Protein AF-A0A7C7GE88-F1 (afdb_monomer)

Foldseek 3Di:
DDPDDDDPDDDDDDLDDDPADAWAEWDDDPQWIWTAHQAQRKTWIWRNPDPPIGTPDIDRPVRGNFWHYWDADNQGKIWTGTDPVRDIDIDDPQDLAQLPLVSPNDLDVVSLVVLVCVQVVNDDGDPSSQVSQPNVPPSDRHVVSSVVSVVRHPD

Structure (mmCIF, N/CA/C/O backbone):
data_AF-A0A7C7GE88-F1
#
_entry.id   AF-A0A7C7GE88-F1
#
loop_
_atom_site.group_PDB
_atom_site.id
_atom_site.type_symbol
_atom_site.label_atom_id
_atom_site.label_alt_id
_atom_site.label_comp_id
_atom_site.label_asym_id
_atom_site.label_entity_id
_atom_site.label_seq_id
_atom_site.pdbx_PDB_ins_code
_atom_site.Cartn_x
_atom_site.Cartn_y
_atom_site.Cartn_z
_atom_site.occupancy
_atom_site.B_iso_or_equiv
_atom_site.auth_seq_id
_atom_site.auth_comp_id
_atom_site.auth_asym_id
_atom_site.auth_atom_id
_atom_site.pdbx_PDB_model_num
ATOM 1 N N . MET A 1 1 ? 38.664 -0.936 -21.637 1.00 43.91 1 MET A N 1
ATOM 2 C CA . MET A 1 1 ? 38.074 -1.308 -20.334 1.00 43.91 1 MET A CA 1
ATOM 3 C C . MET A 1 1 ? 36.564 -1.385 -20.506 1.00 43.91 1 MET A C 1
ATOM 5 O O . MET A 1 1 ? 35.939 -0.340 -20.496 1.00 43.91 1 MET A O 1
ATOM 9 N N . ASN A 1 2 ? 35.992 -2.581 -20.671 1.00 51.41 2 ASN A N 1
ATOM 10 C CA . ASN A 1 2 ? 34.545 -2.812 -20.563 1.00 51.41 2 ASN A CA 1
ATOM 11 C C . ASN A 1 2 ? 34.362 -3.840 -19.445 1.00 51.41 2 ASN A C 1
ATOM 13 O O . ASN A 1 2 ? 34.741 -4.994 -19.615 1.00 51.41 2 ASN A O 1
ATOM 17 N N . ARG A 1 3 ? 33.889 -3.401 -18.274 1.00 52.81 3 ARG A N 1
ATOM 18 C CA . ARG A 1 3 ? 33.743 -4.237 -17.066 1.00 52.81 3 ARG A CA 1
ATOM 19 C C . ARG A 1 3 ? 32.300 -4.719 -16.884 1.00 52.81 3 ARG A C 1
ATOM 21 O O . ARG A 1 3 ? 31.787 -4.704 -15.773 1.00 52.81 3 ARG A O 1
ATOM 28 N N . TYR A 1 4 ? 31.651 -5.113 -17.974 1.00 60.53 4 TYR A N 1
ATOM 29 C CA . TYR A 1 4 ? 30.351 -5.773 -17.912 1.00 60.53 4 TYR A CA 1
ATOM 30 C C . TYR A 1 4 ? 30.582 -7.270 -18.078 1.00 60.53 4 TYR A C 1
ATOM 32 O O . TYR A 1 4 ? 31.088 -7.714 -19.108 1.00 60.53 4 TYR A O 1
ATOM 40 N N . TRP A 1 5 ? 30.256 -8.030 -17.038 1.00 73.88 5 TRP A N 1
ATOM 41 C CA . TRP A 1 5 ? 30.358 -9.482 -17.028 1.00 73.88 5 TRP A CA 1
ATOM 42 C C . TRP A 1 5 ? 28.950 -10.044 -17.185 1.00 73.88 5 TRP A C 1
ATOM 44 O O . TRP A 1 5 ? 28.118 -9.877 -16.298 1.00 73.88 5 TRP A O 1
ATOM 54 N N . ARG A 1 6 ? 28.665 -10.683 -18.323 1.00 73.62 6 ARG A N 1
ATOM 55 C CA . ARG A 1 6 ? 27.429 -11.452 -18.496 1.00 73.62 6 ARG A CA 1
ATOM 56 C C . ARG A 1 6 ? 27.663 -12.847 -17.931 1.00 73.62 6 ARG A C 1
ATOM 58 O O . ARG A 1 6 ? 28.580 -13.534 -18.377 1.00 73.62 6 ARG A O 1
ATOM 65 N N . MET A 1 7 ? 26.841 -13.264 -16.974 1.00 78.50 7 MET A N 1
ATOM 66 C CA . MET A 1 7 ? 26.829 -14.658 -16.536 1.00 78.50 7 MET A CA 1
ATOM 67 C C . MET A 1 7 ? 26.289 -15.540 -17.672 1.00 78.50 7 MET A C 1
ATOM 69 O O . MET A 1 7 ? 25.301 -15.196 -18.322 1.00 78.50 7 MET A O 1
ATOM 73 N N . SER A 1 8 ? 26.977 -16.645 -17.954 1.00 84.25 8 SER A N 1
ATOM 74 C CA . SER A 1 8 ? 26.576 -17.651 -18.946 1.00 84.25 8 SER A CA 1
ATOM 75 C C . SER A 1 8 ? 26.031 -18.899 -18.254 1.00 84.25 8 SER A C 1
ATOM 77 O O . SER A 1 8 ? 26.500 -19.230 -17.168 1.00 84.25 8 SER A O 1
ATOM 79 N N . GLY A 1 9 ? 25.124 -19.631 -18.908 1.00 85.94 9 GLY A N 1
ATOM 80 C CA . GLY A 1 9 ? 24.548 -20.872 -18.368 1.00 85.94 9 GLY A CA 1
ATOM 81 C C . GLY A 1 9 ? 23.334 -20.664 -17.460 1.00 85.94 9 GLY A C 1
ATOM 82 O O . GLY A 1 9 ? 23.031 -21.534 -16.654 1.00 85.94 9 GLY A O 1
ATOM 83 N N . THR A 1 10 ? 22.668 -19.516 -17.574 1.00 82.25 10 THR A N 1
ATOM 84 C CA . THR A 1 10 ? 21.423 -19.214 -16.865 1.00 82.25 10 THR A CA 1
ATOM 85 C C . THR A 1 10 ? 20.274 -19.116 -17.860 1.00 82.25 10 THR A C 1
ATOM 87 O O . THR A 1 10 ? 20.453 -18.581 -18.960 1.00 82.25 10 THR A O 1
ATOM 90 N N . ASP A 1 11 ? 19.101 -19.576 -17.447 1.00 83.12 11 ASP A N 1
ATOM 91 C CA . ASP A 1 11 ? 17.855 -19.286 -18.145 1.00 83.12 11 ASP A CA 1
ATOM 92 C C . ASP A 1 11 ? 17.424 -17.852 -17.814 1.00 83.12 11 ASP A C 1
ATOM 94 O O . ASP A 1 11 ? 17.602 -17.377 -16.690 1.00 83.12 11 ASP A O 1
ATOM 98 N N . TRP A 1 12 ? 16.931 -17.132 -18.818 1.00 83.00 12 TRP A N 1
ATOM 99 C CA . TRP A 1 12 ? 16.466 -15.753 -18.681 1.00 83.00 12 TRP A CA 1
ATOM 100 C C . TRP A 1 12 ? 15.032 -15.675 -19.179 1.00 83.00 12 TRP A C 1
ATOM 102 O O . TRP A 1 12 ? 14.774 -16.030 -20.328 1.00 83.00 12 TRP A O 1
ATOM 112 N N . ASN A 1 13 ? 14.146 -15.144 -18.339 1.00 82.06 13 ASN A N 1
ATOM 113 C CA . ASN A 1 13 ? 12.763 -14.858 -18.695 1.00 82.06 13 ASN A CA 1
ATOM 114 C C . ASN A 1 13 ? 12.518 -13.351 -18.683 1.00 82.06 13 ASN A C 1
ATOM 116 O O . ASN A 1 13 ? 13.147 -12.600 -17.933 1.00 82.06 13 ASN A O 1
ATOM 120 N N . VAL A 1 14 ? 11.604 -12.918 -19.543 1.00 87.56 14 VAL A N 1
ATOM 121 C CA . VAL A 1 14 ? 11.116 -11.542 -19.576 1.00 87.56 14 VAL A CA 1
ATOM 122 C C . VAL A 1 14 ? 9.903 -11.470 -18.659 1.00 87.56 14 VAL A C 1
ATOM 124 O O . VAL A 1 14 ? 8.934 -12.187 -18.877 1.00 87.56 14 VAL A O 1
ATOM 127 N N . VAL A 1 15 ? 9.972 -10.614 -17.640 1.00 86.38 15 VAL A N 1
ATOM 128 C CA . VAL A 1 15 ? 8.830 -10.327 -16.757 1.00 86.38 15 VAL A CA 1
ATOM 129 C C . VAL A 1 15 ? 7.871 -9.354 -17.444 1.00 86.38 15 VAL A C 1
ATOM 131 O O . VAL A 1 15 ? 6.679 -9.617 -17.527 1.00 86.38 15 VAL A O 1
ATOM 134 N N . ALA A 1 16 ? 8.400 -8.244 -17.961 1.00 87.25 16 ALA A N 1
ATOM 135 C CA . ALA A 1 16 ? 7.643 -7.238 -18.693 1.00 87.25 16 ALA A CA 1
ATOM 136 C C . ALA A 1 16 ? 8.542 -6.564 -19.738 1.00 87.25 16 ALA A C 1
ATOM 138 O O . ALA A 1 16 ? 9.690 -6.219 -19.448 1.00 87.25 16 ALA A O 1
ATOM 139 N N . ASP A 1 17 ? 8.022 -6.373 -20.949 1.00 88.31 17 ASP A N 1
ATOM 140 C CA . ASP A 1 17 ? 8.686 -5.681 -22.066 1.00 88.31 17 ASP A CA 1
ATOM 141 C C . ASP A 1 17 ? 7.853 -4.525 -22.649 1.00 88.31 17 ASP A C 1
ATOM 143 O O . ASP A 1 17 ? 8.264 -3.866 -23.606 1.00 88.31 17 ASP A O 1
ATOM 147 N N . SER A 1 18 ? 6.689 -4.257 -22.062 1.00 89.69 18 SER A N 1
ATOM 148 C CA . SER A 1 18 ? 5.756 -3.206 -22.458 1.00 89.69 18 SER A CA 1
ATOM 149 C C . SER A 1 18 ? 5.090 -2.595 -21.221 1.00 89.69 18 SER A C 1
ATOM 151 O O . SER A 1 18 ? 5.222 -3.115 -20.116 1.00 89.69 18 SER A O 1
ATOM 153 N N . GLY A 1 19 ? 4.433 -1.440 -21.372 1.00 89.62 19 GLY A N 1
ATOM 154 C CA . GLY A 1 19 ? 3.765 -0.757 -20.250 1.00 89.62 19 GLY A CA 1
ATOM 155 C C . GLY A 1 19 ? 4.708 -0.113 -19.219 1.00 89.62 19 GLY A C 1
ATOM 156 O O . GLY A 1 19 ? 4.242 0.344 -18.174 1.00 89.62 19 GLY A O 1
ATOM 157 N N . LEU A 1 20 ? 6.010 -0.060 -19.518 1.00 94.19 20 LEU A N 1
ATOM 158 C CA . LEU A 1 20 ? 7.053 0.620 -18.749 1.00 94.19 20 LEU A CA 1
ATOM 159 C C . LEU A 1 20 ? 7.666 1.728 -19.616 1.00 94.19 20 LEU A C 1
ATOM 161 O O . LEU A 1 20 ? 7.954 1.513 -20.794 1.00 94.19 20 LEU A O 1
ATOM 165 N N . THR A 1 21 ? 7.860 2.908 -19.037 1.00 95.50 21 THR A N 1
ATOM 166 C CA . THR A 1 21 ? 8.420 4.093 -19.699 1.00 95.50 21 THR A CA 1
ATOM 167 C C . THR A 1 21 ? 9.849 4.361 -19.236 1.00 95.50 21 THR A C 1
ATOM 169 O O . THR A 1 21 ? 10.744 4.495 -20.071 1.00 95.50 21 THR A O 1
ATOM 172 N N . ASN A 1 22 ? 10.084 4.424 -17.923 1.00 96.19 22 ASN A N 1
ATOM 173 C CA . ASN A 1 22 ? 11.418 4.555 -17.340 1.00 96.19 22 ASN A CA 1
ATOM 174 C C . ASN A 1 22 ? 11.490 3.839 -15.976 1.00 96.19 22 ASN A C 1
ATOM 176 O O . ASN A 1 22 ? 11.482 4.506 -14.940 1.00 96.19 22 ASN A O 1
ATOM 180 N N . PRO A 1 23 ? 11.545 2.495 -15.948 1.00 96.50 23 PRO A N 1
ATOM 181 C CA . PRO A 1 23 ? 11.600 1.740 -14.700 1.00 96.50 23 PRO A CA 1
ATOM 182 C C . PRO A 1 23 ? 12.926 1.990 -13.959 1.00 96.50 23 PRO A C 1
ATOM 184 O O . PRO A 1 23 ? 14.001 1.874 -14.553 1.00 96.50 23 PRO A O 1
ATOM 187 N N . THR A 1 24 ? 12.864 2.325 -12.668 1.00 96.12 24 THR A N 1
ATOM 188 C CA . THR A 1 24 ? 14.024 2.808 -11.883 1.00 96.12 24 THR A CA 1
ATOM 189 C C . THR A 1 24 ? 14.318 2.026 -10.610 1.00 96.12 24 THR A C 1
ATOM 191 O O . THR A 1 24 ? 15.475 1.982 -10.185 1.00 96.12 24 THR A O 1
ATOM 194 N N . GLY A 1 25 ? 13.321 1.384 -10.011 1.00 96.31 25 GLY A N 1
ATOM 195 C CA . GLY A 1 25 ? 13.459 0.598 -8.791 1.00 96.31 25 GLY A CA 1
ATOM 196 C C . GLY A 1 25 ? 12.642 -0.680 -8.870 1.00 96.31 25 GLY A C 1
ATOM 197 O O . GLY A 1 25 ? 11.638 -0.741 -9.574 1.00 96.31 25 GLY A O 1
ATOM 198 N N . LEU A 1 26 ? 13.092 -1.715 -8.166 1.00 97.31 26 LEU A N 1
ATOM 199 C CA . LEU A 1 26 ? 12.356 -2.964 -8.051 1.00 97.31 26 LEU A CA 1
ATOM 200 C C . LEU A 1 26 ? 12.629 -3.640 -6.715 1.00 97.31 26 LEU A C 1
ATOM 202 O O . LEU A 1 26 ? 13.737 -3.548 -6.184 1.00 97.31 26 LEU A O 1
ATOM 206 N N . ASP A 1 27 ? 11.632 -4.355 -6.219 1.00 98.19 27 ASP A N 1
ATOM 207 C CA . ASP A 1 27 ? 11.768 -5.250 -5.078 1.00 98.19 27 ASP A CA 1
ATOM 208 C C . ASP A 1 27 ? 10.776 -6.406 -5.210 1.00 98.19 27 ASP A C 1
ATOM 210 O O . ASP A 1 27 ? 9.777 -6.302 -5.925 1.00 98.19 27 ASP A O 1
ATOM 214 N N . ILE A 1 28 ? 11.069 -7.512 -4.533 1.00 97.12 28 ILE A N 1
ATOM 215 C CA . ILE A 1 28 ? 10.197 -8.687 -4.502 1.00 97.12 28 ILE A CA 1
ATOM 216 C C . ILE A 1 28 ? 9.645 -8.839 -3.090 1.00 97.12 28 ILE A C 1
ATOM 218 O O . ILE A 1 28 ? 10.405 -8.821 -2.120 1.00 97.12 28 ILE A O 1
ATOM 222 N N . TYR A 1 29 ? 8.334 -9.030 -2.997 1.00 96.69 29 TYR A N 1
ATOM 223 C CA . TYR A 1 29 ? 7.639 -9.365 -1.763 1.00 96.69 29 TYR A CA 1
ATOM 224 C C . TYR A 1 29 ? 6.732 -10.564 -2.025 1.00 96.69 29 TYR A C 1
ATOM 226 O O . TYR A 1 29 ? 5.805 -10.474 -2.829 1.00 96.69 29 TYR A O 1
ATOM 234 N N . GLU A 1 30 ? 7.038 -11.692 -1.378 1.00 95.25 30 GLU A N 1
ATOM 235 C CA . GLU A 1 30 ? 6.427 -12.993 -1.683 1.00 95.25 30 GLU A CA 1
ATOM 236 C C . GLU A 1 30 ? 6.492 -13.291 -3.194 1.00 95.25 30 GLU A C 1
ATOM 238 O O . GLU A 1 30 ? 7.546 -13.127 -3.811 1.00 95.25 30 GLU A O 1
ATOM 243 N N . ASP A 1 31 ? 5.377 -13.683 -3.806 1.00 96.25 31 ASP A N 1
ATOM 244 C CA . ASP A 1 31 ? 5.279 -13.957 -5.238 1.00 96.25 31 ASP A CA 1
ATOM 245 C C . ASP A 1 31 ? 4.936 -12.704 -6.067 1.00 96.25 31 ASP A C 1
ATOM 247 O O . ASP A 1 31 ? 4.336 -12.798 -7.141 1.00 96.25 31 ASP A O 1
ATOM 251 N N . ARG A 1 32 ? 5.294 -11.507 -5.580 1.00 96.38 32 ARG A N 1
ATOM 252 C CA . ARG A 1 32 ? 5.038 -10.239 -6.273 1.00 96.38 32 ARG A CA 1
ATOM 253 C C . ARG A 1 32 ? 6.322 -9.494 -6.581 1.00 96.38 32 ARG A C 1
ATOM 255 O O . ARG A 1 32 ? 7.136 -9.241 -5.696 1.00 96.38 32 ARG A O 1
ATOM 262 N N . LEU A 1 33 ? 6.461 -9.066 -7.831 1.00 97.19 33 LEU A N 1
ATOM 263 C CA . LEU A 1 33 ? 7.475 -8.099 -8.235 1.00 97.19 33 LEU A CA 1
ATOM 264 C C . LEU A 1 33 ? 6.845 -6.710 -8.288 1.00 97.19 33 LEU A C 1
ATOM 266 O O . LEU A 1 33 ? 5.892 -6.488 -9.034 1.00 97.19 33 LEU A O 1
ATOM 270 N N . LEU A 1 34 ? 7.413 -5.772 -7.537 1.00 97.94 34 LEU A N 1
ATOM 271 C CA . LEU A 1 34 ? 7.059 -4.362 -7.605 1.00 97.94 34 LEU A CA 1
ATOM 272 C C . LEU A 1 34 ? 8.125 -3.625 -8.411 1.00 97.94 34 LEU A C 1
ATOM 274 O O . LEU A 1 34 ? 9.317 -3.846 -8.201 1.00 97.94 34 LEU A O 1
ATOM 278 N N . VAL A 1 35 ? 7.703 -2.744 -9.315 1.00 98.00 35 VAL A N 1
ATOM 279 C CA . VAL A 1 35 ? 8.587 -1.927 -10.155 1.00 98.00 35 VAL A CA 1
ATOM 280 C C . VAL A 1 35 ? 8.122 -0.479 -10.112 1.00 98.00 35 VAL A C 1
ATOM 282 O O . VAL A 1 35 ? 6.977 -0.202 -10.450 1.00 98.00 35 VAL A O 1
ATOM 285 N N . SER A 1 36 ? 8.993 0.449 -9.730 1.00 97.75 36 SER A N 1
ATOM 286 C CA . SER A 1 36 ? 8.726 1.884 -9.850 1.00 97.75 36 SER A CA 1
ATOM 287 C C . SER A 1 36 ? 9.112 2.376 -11.233 1.00 97.75 36 SER A C 1
ATOM 289 O O . SER A 1 36 ? 10.139 1.974 -11.786 1.00 97.75 36 SER A O 1
ATOM 291 N N . ASP A 1 37 ? 8.312 3.288 -11.771 1.00 97.69 37 ASP A N 1
ATOM 292 C CA . ASP A 1 37 ? 8.588 3.971 -13.023 1.00 97.69 37 ASP A CA 1
ATOM 293 C C . ASP A 1 37 ? 8.720 5.475 -12.790 1.00 97.69 37 ASP A C 1
ATOM 295 O O . ASP A 1 37 ? 7.801 6.160 -12.344 1.00 97.69 37 ASP A O 1
ATOM 299 N N . TYR A 1 38 ? 9.906 5.991 -13.094 1.00 97.12 38 TYR A N 1
ATOM 300 C CA . TYR A 1 38 ? 10.235 7.394 -12.910 1.00 97.12 38 TYR A CA 1
ATOM 301 C C . TYR A 1 38 ? 9.360 8.310 -13.759 1.00 97.12 38 TYR A C 1
ATOM 303 O O . TYR A 1 38 ? 8.972 9.371 -13.289 1.00 97.12 38 TYR A O 1
ATOM 311 N N . ALA A 1 39 ? 9.064 7.956 -15.012 1.00 96.69 39 ALA A N 1
ATOM 312 C CA . ALA A 1 39 ? 8.467 8.905 -15.948 1.00 96.69 39 ALA A CA 1
ATOM 313 C C . ALA A 1 39 ? 7.014 9.237 -15.586 1.00 96.69 39 ALA A C 1
ATOM 315 O O . ALA A 1 39 ? 6.616 10.402 -15.652 1.00 96.69 39 ALA A O 1
ATOM 316 N N . ASN A 1 40 ? 6.229 8.233 -15.193 1.00 95.94 40 ASN A N 1
ATOM 317 C CA . ASN A 1 40 ? 4.826 8.412 -14.808 1.00 95.94 40 ASN A CA 1
ATOM 318 C C . ASN A 1 40 ? 4.606 8.450 -13.284 1.00 95.94 40 ASN A C 1
ATOM 320 O O . ASN A 1 40 ? 3.583 8.977 -12.854 1.00 95.94 40 ASN A O 1
ATOM 324 N N . GL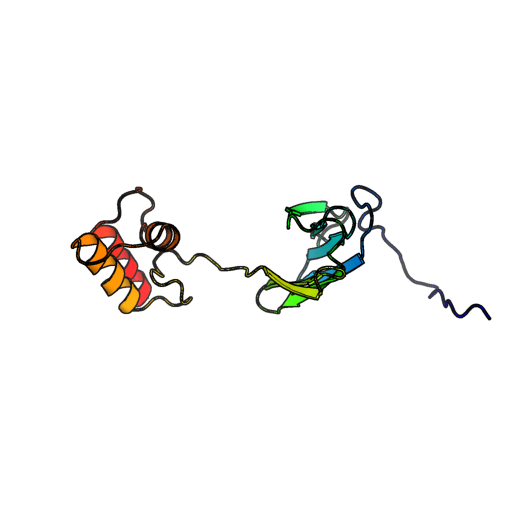Y A 1 41 ? 5.561 7.982 -12.476 1.00 96.00 41 GLY A N 1
ATOM 325 C CA . GLY A 1 41 ? 5.415 7.892 -11.023 1.00 96.00 41 GLY A CA 1
ATOM 326 C C . GLY A 1 41 ? 4.564 6.703 -10.565 1.00 96.00 41 GLY A C 1
ATOM 327 O O . GLY A 1 41 ? 4.076 6.707 -9.435 1.00 96.00 41 GLY A O 1
ATOM 328 N N . ASP A 1 42 ? 4.347 5.701 -11.414 1.00 97.50 42 ASP A N 1
ATOM 329 C CA . ASP A 1 42 ? 3.601 4.503 -11.034 1.00 97.50 42 ASP A CA 1
ATOM 330 C C . ASP A 1 42 ? 4.499 3.508 -10.292 1.00 97.50 42 ASP A C 1
ATOM 332 O O . ASP A 1 42 ? 5.684 3.354 -10.601 1.00 97.50 42 ASP A O 1
ATOM 336 N N . ILE A 1 43 ? 3.902 2.759 -9.365 1.00 97.88 43 ILE A N 1
ATOM 337 C CA . ILE A 1 43 ? 4.451 1.489 -8.879 1.00 97.88 43 ILE A CA 1
ATOM 338 C C . ILE A 1 43 ? 3.605 0.366 -9.480 1.00 97.88 43 ILE A C 1
ATOM 340 O O . ILE A 1 43 ? 2.419 0.239 -9.176 1.00 97.88 43 ILE A O 1
ATOM 344 N N . ILE A 1 44 ? 4.203 -0.429 -10.362 1.00 97.69 44 ILE A N 1
ATOM 345 C CA . ILE A 1 44 ? 3.566 -1.544 -11.058 1.00 97.69 44 ILE A CA 1
ATOM 346 C C . ILE A 1 44 ? 3.793 -2.827 -10.261 1.00 97.69 44 ILE A C 1
ATOM 348 O O . ILE A 1 44 ? 4.917 -3.095 -9.838 1.00 97.69 44 ILE A O 1
ATOM 352 N N . VAL A 1 45 ? 2.743 -3.628 -10.081 1.00 97.38 45 VAL A N 1
ATOM 353 C CA . VAL A 1 45 ? 2.793 -4.894 -9.341 1.00 97.38 45 VAL A CA 1
ATOM 354 C C . VAL A 1 45 ? 2.514 -6.053 -10.292 1.00 97.38 45 VAL A C 1
ATOM 356 O O . VAL A 1 45 ? 1.479 -6.077 -10.956 1.00 97.38 45 VAL A O 1
ATOM 359 N N . TYR A 1 46 ? 3.415 -7.031 -10.327 1.00 97.25 46 TYR A N 1
ATOM 360 C CA . TYR A 1 46 ? 3.290 -8.253 -11.121 1.00 97.25 46 TYR A CA 1
ATOM 361 C C . TYR A 1 46 ? 3.195 -9.485 -10.223 1.00 97.25 46 TYR A C 1
ATOM 363 O O . TYR A 1 46 ? 3.905 -9.569 -9.224 1.00 97.25 46 TYR A O 1
ATOM 371 N N . ASP A 1 47 ? 2.371 -10.453 -10.614 1.00 96.69 47 ASP A N 1
ATOM 372 C CA . ASP A 1 47 ? 2.351 -11.809 -10.066 1.00 96.69 47 ASP A CA 1
ATOM 373 C C . ASP A 1 47 ? 3.400 -12.666 -10.777 1.00 96.69 47 ASP A C 1
ATOM 375 O O . ASP A 1 47 ? 3.291 -12.934 -11.977 1.00 96.69 47 ASP A O 1
ATOM 379 N N . ILE A 1 48 ? 4.412 -13.084 -10.020 1.00 95.62 48 ILE A N 1
ATOM 380 C CA . ILE A 1 48 ? 5.524 -13.914 -10.491 1.00 95.62 48 ILE A CA 1
ATOM 381 C C . ILE A 1 48 ? 5.428 -15.369 -10.001 1.00 95.62 48 ILE A C 1
ATOM 383 O O . ILE A 1 48 ? 6.373 -16.133 -10.196 1.00 95.62 48 ILE A O 1
ATOM 387 N N . SER A 1 4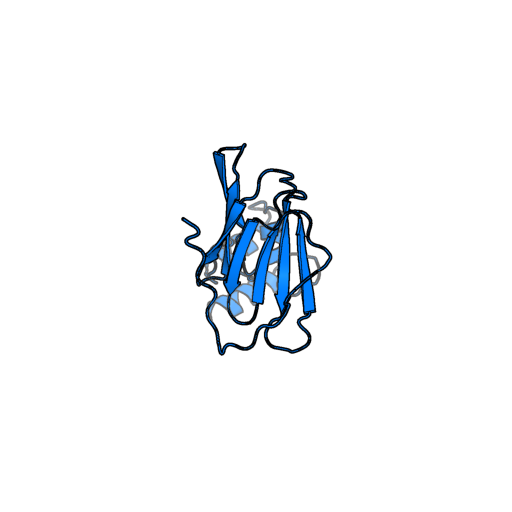9 ? 4.298 -15.777 -9.404 1.00 95.62 49 SER A N 1
ATOM 388 C CA . SER A 1 49 ? 4.035 -17.181 -9.034 1.00 95.62 49 SER A CA 1
ATOM 389 C C . SER A 1 49 ? 3.758 -18.081 -10.245 1.00 95.62 49 SER A C 1
ATOM 391 O O . SER A 1 49 ? 3.816 -19.310 -10.143 1.00 95.62 49 SER A O 1
ATOM 393 N N . GLN A 1 50 ? 3.445 -17.478 -11.393 1.00 91.69 50 GLN A N 1
ATOM 394 C CA . GLN A 1 50 ? 2.998 -18.157 -12.603 1.00 91.69 50 GLN A CA 1
ATOM 395 C C . GLN A 1 50 ? 3.778 -17.720 -13.847 1.00 91.69 50 G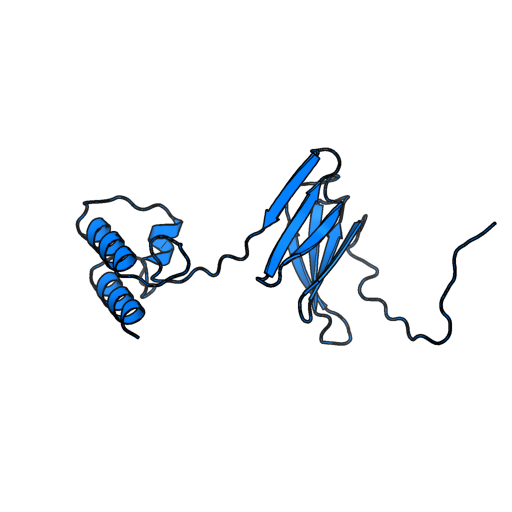LN A C 1
ATOM 397 O O . GLN A 1 50 ? 4.396 -16.657 -13.892 1.00 91.69 50 GLN A O 1
ATOM 402 N N . ASP A 1 51 ? 3.723 -18.573 -14.869 1.00 90.31 51 ASP A N 1
ATOM 403 C CA . ASP A 1 51 ? 4.275 -18.326 -16.199 1.00 90.31 51 ASP A CA 1
ATOM 404 C C . ASP A 1 51 ? 3.159 -18.569 -17.239 1.00 90.31 51 ASP A C 1
ATOM 406 O O . ASP A 1 51 ? 2.674 -19.704 -17.347 1.00 90.31 51 ASP A O 1
ATOM 410 N N . PRO A 1 52 ? 2.685 -17.538 -17.968 1.00 91.25 52 PRO A N 1
ATOM 411 C CA . PRO A 1 52 ? 3.243 -16.185 -18.054 1.00 91.25 52 PRO A CA 1
ATOM 412 C C . PRO A 1 52 ? 2.974 -15.320 -16.815 1.00 91.25 52 PRO A C 1
ATOM 414 O O . PRO A 1 52 ? 1.926 -15.433 -16.185 1.00 91.25 52 PRO A O 1
ATOM 417 N N . VAL A 1 53 ? 3.908 -14.410 -16.528 1.00 94.12 53 VAL A N 1
ATOM 418 C CA . VAL A 1 53 ? 3.760 -13.352 -15.515 1.00 94.12 53 VAL A CA 1
ATOM 419 C C . VAL A 1 53 ? 2.577 -12.442 -15.865 1.00 94.12 53 VAL A C 1
ATOM 421 O O . VAL A 1 53 ? 2.358 -12.118 -17.035 1.00 94.12 53 VAL A O 1
ATOM 424 N N . VAL A 1 54 ? 1.829 -12.002 -14.850 1.00 94.19 54 VAL A N 1
ATOM 425 C CA . VAL A 1 54 ? 0.630 -11.163 -15.013 1.00 94.19 54 VAL A CA 1
ATOM 426 C C . VAL A 1 54 ? 0.795 -9.847 -14.252 1.00 94.19 54 VAL A C 1
ATOM 428 O O . VAL A 1 54 ? 1.200 -9.849 -13.094 1.00 94.19 54 VAL A O 1
ATOM 431 N N . GLU A 1 55 ? 0.458 -8.712 -14.871 1.00 96.62 55 GLU A N 1
ATOM 432 C CA . GLU A 1 55 ? 0.325 -7.433 -14.155 1.00 96.62 55 GLU A CA 1
ATOM 433 C C . GLU A 1 55 ? -0.948 -7.466 -13.291 1.00 96.62 55 GLU A C 1
ATOM 435 O O . GLU A 1 55 ? -2.053 -7.614 -13.813 1.00 96.62 55 GLU A O 1
ATOM 440 N N . LEU A 1 56 ? -0.795 -7.336 -11.972 1.00 96.38 56 LEU A N 1
ATOM 441 C CA . LEU A 1 56 ? -1.905 -7.300 -11.014 1.00 96.38 56 LEU A CA 1
ATOM 442 C C . LEU A 1 56 ? -2.547 -5.914 -10.932 1.00 96.38 56 LEU A C 1
ATOM 444 O O . LEU A 1 56 ? -3.745 -5.797 -10.682 1.00 96.38 56 LEU A O 1
ATOM 448 N N . GLY A 1 57 ? -1.751 -4.863 -11.122 1.00 96.25 57 GLY A N 1
ATOM 449 C CA . GLY A 1 57 ? -2.229 -3.491 -11.083 1.00 96.25 57 GLY A CA 1
ATOM 450 C C . GLY A 1 57 ? -1.117 -2.473 -10.877 1.00 96.25 57 GLY A C 1
ATOM 451 O O . GLY A 1 57 ? 0.074 -2.797 -10.881 1.00 96.25 57 GLY A O 1
ATOM 452 N N . ARG A 1 58 ? -1.534 -1.218 -10.697 1.00 96.94 58 ARG A N 1
ATOM 453 C CA . ARG A 1 58 ? -0.652 -0.058 -10.553 1.00 96.94 58 ARG A CA 1
ATOM 454 C C . ARG A 1 58 ? -1.106 0.820 -9.404 1.00 96.94 58 ARG A C 1
ATOM 456 O O . ARG A 1 58 ? -2.300 1.053 -9.233 1.00 96.94 58 ARG A O 1
ATOM 463 N N . ILE A 1 59 ? -0.138 1.346 -8.669 1.00 96.00 59 ILE A N 1
ATOM 464 C CA . ILE A 1 59 ? -0.339 2.382 -7.664 1.00 96.00 59 ILE A CA 1
ATOM 465 C C . ILE A 1 59 ? 0.122 3.699 -8.288 1.00 96.00 59 ILE A C 1
ATOM 467 O O . ILE A 1 59 ? 1.319 3.905 -8.494 1.00 96.00 59 ILE A O 1
ATOM 471 N N . ALA A 1 60 ? -0.830 4.576 -8.605 1.00 95.62 60 ALA A N 1
ATOM 472 C CA . ALA A 1 60 ? -0.548 5.910 -9.121 1.00 95.62 60 ALA A CA 1
ATOM 473 C C . ALA A 1 60 ? -0.234 6.853 -7.953 1.00 95.62 60 ALA A C 1
ATOM 475 O O . ALA A 1 60 ? -1.133 7.283 -7.234 1.00 95.62 60 ALA A O 1
ATOM 476 N N . THR A 1 61 ? 1.042 7.179 -7.756 1.00 94.31 61 THR A N 1
ATOM 477 C CA . THR A 1 61 ? 1.471 8.052 -6.644 1.00 94.31 61 THR A CA 1
ATOM 478 C C . THR A 1 61 ? 1.236 9.541 -6.917 1.00 94.31 61 THR A C 1
ATOM 480 O O . THR A 1 61 ? 1.248 10.352 -5.996 1.00 94.31 61 THR A O 1
ATOM 483 N N . GLY A 1 62 ? 1.069 9.919 -8.191 1.00 94.56 62 GLY A N 1
ATOM 484 C CA . GLY A 1 62 ? 1.036 11.316 -8.634 1.00 94.56 62 GLY A CA 1
ATOM 485 C C . GLY A 1 62 ? 2.415 11.983 -8.762 1.00 94.56 62 GLY A C 1
ATOM 486 O O . GLY A 1 62 ? 2.481 13.164 -9.098 1.00 94.56 62 GLY A O 1
ATOM 487 N N . LEU A 1 63 ? 3.512 11.251 -8.540 1.00 94.56 63 LEU A N 1
ATOM 488 C CA . LEU A 1 63 ? 4.880 11.783 -8.485 1.00 94.56 63 LEU A CA 1
ATOM 489 C C . LEU A 1 63 ? 5.657 11.523 -9.789 1.00 94.56 63 LEU A C 1
ATOM 491 O O . LEU A 1 63 ? 6.656 10.800 -9.830 1.00 94.56 63 LEU A O 1
ATOM 495 N N . SER A 1 64 ? 5.186 12.114 -10.888 1.00 95.44 64 SER A N 1
ATOM 496 C CA . SER A 1 64 ? 5.835 11.990 -12.200 1.00 95.44 64 SER A CA 1
ATOM 497 C C . SER A 1 64 ? 7.227 12.628 -12.218 1.00 95.44 64 SER A C 1
ATOM 499 O O . SER A 1 64 ? 7.383 13.772 -11.795 1.00 95.44 64 SER A O 1
ATOM 501 N N . ASN A 1 65 ? 8.202 11.948 -12.818 1.00 96.06 65 ASN A N 1
ATOM 502 C CA . ASN A 1 65 ? 9.617 12.331 -12.880 1.00 96.06 65 ASN A CA 1
ATOM 503 C C . ASN A 1 65 ? 10.311 12.422 -11.512 1.00 96.06 65 ASN A C 1
ATOM 505 O O . ASN A 1 65 ? 11.285 13.162 -11.376 1.00 96.06 65 ASN A O 1
ATOM 509 N N . GLU A 1 66 ? 9.848 11.667 -10.514 1.00 95.75 66 GLU A N 1
ATOM 510 C CA . GLU A 1 66 ? 10.409 11.697 -9.157 1.00 95.75 66 GLU A CA 1
ATOM 511 C C . GLU A 1 66 ? 10.897 10.331 -8.667 1.00 95.75 66 GLU A C 1
ATOM 513 O O . GLU A 1 66 ? 12.011 10.244 -8.144 1.00 95.75 66 GLU A O 1
ATOM 518 N N . ILE A 1 67 ? 10.084 9.274 -8.808 1.00 96.00 67 ILE A N 1
ATOM 519 C CA . ILE A 1 67 ? 10.325 7.999 -8.114 1.00 96.00 67 ILE A CA 1
ATOM 520 C C . ILE A 1 67 ? 11.585 7.297 -8.626 1.00 96.00 67 ILE A C 1
ATOM 522 O O . ILE A 1 67 ? 11.775 7.072 -9.823 1.00 96.00 67 ILE A O 1
ATOM 526 N N . MET A 1 68 ? 12.431 6.895 -7.679 1.00 96.06 68 MET A N 1
ATOM 527 C CA . MET A 1 68 ? 13.639 6.114 -7.916 1.00 96.06 68 MET A CA 1
ATOM 528 C C . MET A 1 68 ? 13.509 4.727 -7.277 1.00 96.06 68 MET A C 1
ATOM 530 O O . MET A 1 68 ? 12.693 3.921 -7.713 1.00 96.06 68 MET A O 1
ATOM 534 N N . GLY A 1 69 ? 14.315 4.418 -6.260 1.00 96.50 69 GLY A N 1
ATOM 535 C CA . GLY A 1 69 ? 14.279 3.118 -5.598 1.00 96.50 69 GLY A CA 1
ATOM 536 C C . GLY A 1 69 ? 13.009 2.919 -4.772 1.00 96.50 69 GLY A C 1
ATOM 537 O O . GLY A 1 69 ? 12.496 3.870 -4.181 1.00 96.50 69 GLY A O 1
ATOM 538 N N . LEU A 1 70 ? 12.566 1.665 -4.694 1.00 97.75 70 LEU A N 1
ATOM 539 C CA . LEU A 1 70 ? 11.536 1.206 -3.768 1.00 97.75 70 LEU A CA 1
ATOM 540 C C . LEU A 1 70 ? 12.056 0.024 -2.942 1.00 97.75 70 LEU A C 1
ATOM 542 O O . LEU A 1 70 ? 12.967 -0.687 -3.376 1.00 97.75 70 LEU A O 1
ATOM 546 N N . LYS A 1 71 ? 11.480 -0.180 -1.761 1.00 97.50 71 LYS A N 1
ATOM 547 C CA . LYS A 1 71 ? 11.712 -1.330 -0.887 1.00 97.50 71 LYS A CA 1
ATOM 548 C C . LYS A 1 71 ? 10.401 -1.697 -0.202 1.00 97.50 71 LYS A C 1
ATOM 550 O O . LYS A 1 71 ? 9.711 -0.810 0.290 1.00 97.50 71 LYS A O 1
ATOM 555 N N . VAL A 1 72 ? 10.087 -2.983 -0.137 1.00 96.88 72 VAL A N 1
ATOM 556 C CA . VAL A 1 72 ? 8.944 -3.486 0.630 1.00 96.88 72 VAL A CA 1
ATOM 557 C C . VAL A 1 72 ? 9.435 -3.976 1.993 1.00 96.88 72 VAL A C 1
ATOM 559 O O . VAL A 1 72 ? 10.458 -4.669 2.079 1.00 96.88 72 VAL A O 1
ATOM 562 N N . SER A 1 73 ? 8.762 -3.566 3.069 1.00 94.62 73 SER A N 1
ATOM 563 C CA . SER A 1 73 ? 9.056 -4.035 4.427 1.00 94.62 73 SER A CA 1
ATOM 564 C C . S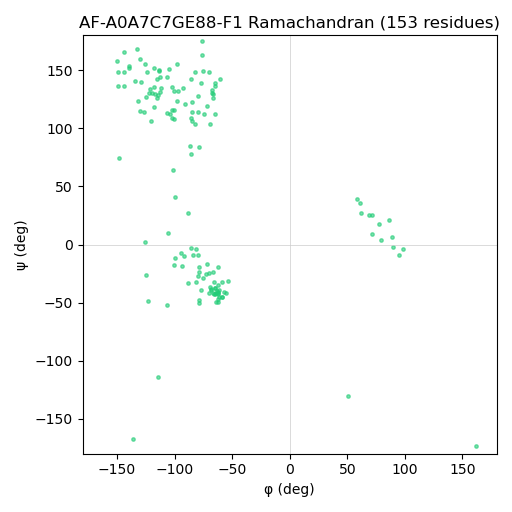ER A 1 73 ? 8.505 -5.453 4.651 1.00 94.62 73 SER A C 1
ATOM 566 O O . SER A 1 73 ? 7.656 -5.908 3.884 1.00 94.62 73 SER A O 1
ATOM 568 N N . PRO A 1 74 ? 8.957 -6.187 5.685 1.00 91.56 74 PRO A N 1
ATOM 569 C CA . PRO A 1 74 ? 8.378 -7.490 6.031 1.00 91.56 74 PRO A CA 1
ATOM 570 C C . PRO A 1 74 ? 6.854 -7.463 6.241 1.00 91.56 74 PRO A C 1
ATOM 572 O O . PRO A 1 74 ? 6.172 -8.437 5.931 1.00 91.56 74 PRO A O 1
ATOM 575 N N . GLU A 1 75 ? 6.328 -6.341 6.727 1.00 87.44 75 GLU A N 1
ATOM 576 C CA . GLU A 1 75 ? 4.910 -6.094 7.004 1.00 87.44 75 GLU A CA 1
ATOM 577 C C . GLU A 1 75 ? 4.102 -5.743 5.740 1.00 87.44 75 GLU A C 1
ATOM 579 O O . GLU A 1 75 ? 2.879 -5.702 5.793 1.00 87.44 75 GLU A O 1
ATOM 584 N N . GLY A 1 76 ? 4.770 -5.526 4.600 1.00 90.75 76 GLY A N 1
ATOM 585 C CA . GLY A 1 76 ? 4.137 -5.218 3.315 1.00 90.75 76 GLY A CA 1
ATOM 586 C C . GLY A 1 76 ? 4.107 -3.731 2.954 1.00 90.75 76 GLY A C 1
ATOM 587 O O . GLY A 1 76 ? 3.712 -3.394 1.836 1.00 90.75 76 GLY A O 1
ATOM 588 N N . ASP A 1 77 ? 4.569 -2.843 3.838 1.00 93.12 77 ASP A N 1
ATOM 589 C CA . ASP A 1 77 ? 4.645 -1.410 3.548 1.00 93.12 77 ASP A CA 1
ATOM 590 C C . ASP A 1 77 ? 5.639 -1.127 2.422 1.00 93.12 77 ASP A C 1
ATOM 592 O O . ASP A 1 77 ? 6.746 -1.674 2.384 1.00 93.12 77 ASP A O 1
ATOM 596 N N . ILE A 1 78 ? 5.276 -0.213 1.525 1.00 96.44 78 ILE A N 1
ATOM 597 C CA . ILE A 1 78 ? 6.115 0.165 0.389 1.00 96.44 78 ILE A CA 1
ATOM 598 C C . ILE A 1 78 ? 6.793 1.494 0.694 1.00 96.44 78 ILE A C 1
ATOM 600 O O . ILE A 1 78 ? 6.150 2.537 0.783 1.00 96.44 78 ILE A O 1
ATOM 604 N N . TRP A 1 79 ? 8.114 1.468 0.784 1.00 97.19 79 TRP A N 1
ATOM 605 C CA . TRP A 1 79 ? 8.953 2.647 0.936 1.00 97.19 79 TRP A CA 1
ATOM 606 C C . TRP A 1 79 ? 9.553 3.021 -0.409 1.00 97.19 79 TRP A C 1
ATOM 608 O O . TRP A 1 79 ? 10.118 2.161 -1.083 1.00 97.19 79 TRP A O 1
ATOM 618 N N . TYR A 1 80 ? 9.488 4.290 -0.805 1.00 97.00 80 TYR A N 1
ATOM 619 C CA . TYR A 1 80 ? 10.111 4.749 -2.047 1.00 97.00 80 TYR A CA 1
ATOM 620 C C . TYR A 1 80 ? 10.698 6.152 -1.922 1.00 97.00 80 TYR A C 1
ATOM 622 O O . TYR A 1 80 ? 10.221 6.996 -1.163 1.00 97.00 80 TYR A O 1
ATOM 630 N N . VAL A 1 81 ? 11.778 6.390 -2.665 1.00 97.12 81 VAL A N 1
ATOM 631 C CA . VAL A 1 81 ? 12.524 7.655 -2.648 1.00 97.12 81 VAL A CA 1
ATOM 632 C C . VAL A 1 81 ? 12.271 8.467 -3.911 1.00 97.12 81 VAL A C 1
ATOM 634 O O . VAL A 1 81 ? 12.172 7.910 -5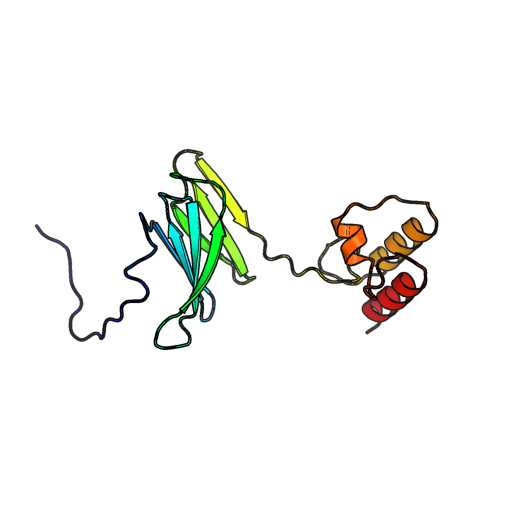.006 1.00 97.12 81 VAL A O 1
ATOM 637 N N . CYS A 1 82 ? 12.228 9.788 -3.759 1.00 95.62 82 CYS A N 1
ATOM 638 C CA . CYS A 1 82 ? 12.049 10.743 -4.848 1.00 95.62 82 CYS A CA 1
ATOM 639 C C . CYS A 1 82 ? 13.323 11.562 -5.081 1.00 95.62 82 CYS A C 1
ATOM 641 O O . CYS A 1 82 ? 13.940 12.048 -4.129 1.00 95.62 82 CYS A O 1
ATOM 643 N N . SER A 1 83 ? 13.730 11.729 -6.342 1.00 89.62 83 SER A N 1
ATOM 644 C CA . SER A 1 83 ? 14.994 12.397 -6.666 1.00 89.62 83 SER A CA 1
ATOM 645 C C . SER A 1 83 ? 14.945 13.918 -6.585 1.00 89.62 83 SER A C 1
ATOM 647 O O . SER A 1 83 ? 15.866 14.500 -6.020 1.00 89.62 83 SER A O 1
ATOM 649 N N . ASN A 1 84 ? 13.941 14.586 -7.164 1.00 89.00 84 ASN A N 1
ATOM 650 C CA . ASN A 1 84 ? 13.970 16.052 -7.260 1.00 89.00 84 ASN A CA 1
ATOM 651 C C . ASN A 1 84 ? 13.352 16.695 -6.018 1.00 89.00 84 ASN A C 1
ATOM 653 O O . ASN A 1 84 ? 13.820 17.747 -5.581 1.00 89.00 84 ASN A O 1
ATOM 657 N N . ALA A 1 85 ? 12.352 16.043 -5.423 1.00 88.88 85 ALA A N 1
ATOM 658 C CA . ALA A 1 85 ? 11.750 16.469 -4.166 1.00 88.88 85 ALA A CA 1
ATOM 659 C C . ALA A 1 85 ? 12.685 16.280 -2.952 1.00 88.88 85 ALA A C 1
ATOM 661 O O . ALA A 1 85 ? 12.588 17.028 -1.984 1.00 88.88 85 ALA A O 1
ATOM 662 N N . ASN A 1 86 ? 13.654 15.355 -3.023 1.00 90.62 86 ASN A N 1
ATOM 663 C CA . ASN A 1 86 ? 14.484 14.916 -1.887 1.00 90.62 86 ASN A CA 1
ATOM 664 C C . ASN A 1 86 ? 13.651 14.338 -0.730 1.00 90.62 86 ASN A C 1
ATOM 666 O O . ASN A 1 86 ? 13.939 14.579 0.444 1.00 90.62 86 ASN A O 1
ATOM 670 N N . GLU A 1 87 ? 12.615 13.576 -1.069 1.00 95.06 87 GLU A N 1
ATOM 671 C CA . GLU A 1 87 ? 11.637 13.046 -0.120 1.00 95.06 87 GLU A CA 1
ATOM 672 C C . GLU A 1 87 ? 11.643 11.514 -0.103 1.00 95.06 87 GLU A C 1
ATOM 674 O O . GLU A 1 87 ? 11.974 10.852 -1.093 1.00 95.06 87 GLU A O 1
ATOM 679 N N . LEU A 1 88 ? 11.271 10.961 1.050 1.00 95.94 88 LEU A N 1
ATOM 680 C CA . LEU A 1 88 ? 10.995 9.545 1.261 1.00 95.94 88 LEU A CA 1
ATOM 681 C C . LEU A 1 88 ? 9.510 9.417 1.592 1.00 95.94 88 LEU A C 1
ATOM 683 O O . LEU A 1 88 ? 9.028 10.080 2.509 1.00 95.94 88 LEU A O 1
ATOM 687 N N . TYR A 1 89 ? 8.823 8.540 0.875 1.00 96.00 89 TYR A N 1
ATOM 688 C CA . TYR A 1 89 ? 7.416 8.239 1.087 1.00 96.00 89 TYR A CA 1
ATOM 689 C C . TYR A 1 89 ? 7.251 6.800 1.573 1.00 96.00 89 TYR A C 1
ATOM 691 O O . TYR A 1 89 ? 8.039 5.916 1.225 1.00 96.00 89 TYR A O 1
ATOM 699 N N . GLN A 1 90 ? 6.197 6.580 2.354 1.00 95.00 90 GLN A N 1
ATOM 700 C CA . GLN A 1 90 ? 5.721 5.269 2.779 1.00 95.00 90 GLN A CA 1
ATOM 701 C C . GLN A 1 90 ? 4.267 5.130 2.326 1.00 95.00 90 GLN A C 1
ATOM 703 O O . GLN A 1 90 ? 3.455 6.023 2.561 1.00 95.00 90 GLN A O 1
ATOM 708 N N . ILE A 1 91 ? 3.947 4.018 1.673 1.00 92.81 91 ILE A N 1
ATOM 709 C CA . ILE A 1 91 ? 2.575 3.543 1.508 1.00 92.81 91 ILE A CA 1
ATOM 710 C C . ILE A 1 91 ? 2.396 2.446 2.543 1.00 92.81 91 ILE A C 1
ATOM 712 O O . ILE A 1 91 ? 2.977 1.366 2.407 1.00 92.81 91 ILE A O 1
ATOM 716 N N . THR A 1 92 ? 1.629 2.755 3.581 1.00 86.44 92 THR A N 1
ATOM 717 C CA . THR A 1 92 ? 1.299 1.793 4.625 1.00 86.44 92 THR A CA 1
ATOM 718 C C . THR A 1 92 ? 0.177 0.890 4.141 1.00 86.44 92 THR A C 1
ATOM 720 O O . THR A 1 92 ? -0.868 1.372 3.697 1.00 86.44 92 THR A O 1
ATOM 723 N N . VAL A 1 93 ? 0.380 -0.421 4.233 1.00 72.06 93 VAL A N 1
ATOM 724 C CA . VAL A 1 93 ? -0.694 -1.392 4.025 1.00 72.06 93 VAL A CA 1
ATOM 725 C C . VAL A 1 93 ? -1.407 -1.557 5.361 1.00 72.06 93 VAL A C 1
ATOM 727 O O . VAL A 1 93 ? -1.179 -2.509 6.102 1.00 72.06 93 VAL A O 1
ATOM 730 N N . THR A 1 94 ? -2.262 -0.594 5.700 1.00 67.12 94 THR A N 1
ATOM 731 C CA . THR A 1 94 ? -3.099 -0.716 6.893 1.00 67.12 94 THR A CA 1
ATOM 732 C C . THR A 1 94 ? -4.205 -1.716 6.590 1.00 67.12 94 THR A C 1
ATOM 734 O O . THR A 1 94 ? -5.086 -1.461 5.766 1.00 67.12 94 THR A O 1
ATOM 737 N N . VAL A 1 95 ? -4.164 -2.875 7.246 1.00 65.50 95 VAL A N 1
ATOM 738 C CA . VAL A 1 95 ? -5.331 -3.753 7.304 1.00 65.50 95 VAL A CA 1
ATOM 739 C C . VAL A 1 95 ? -6.393 -2.994 8.088 1.00 65.50 95 VAL A C 1
ATOM 741 O O . VAL A 1 95 ? -6.217 -2.739 9.275 1.00 65.50 95 VA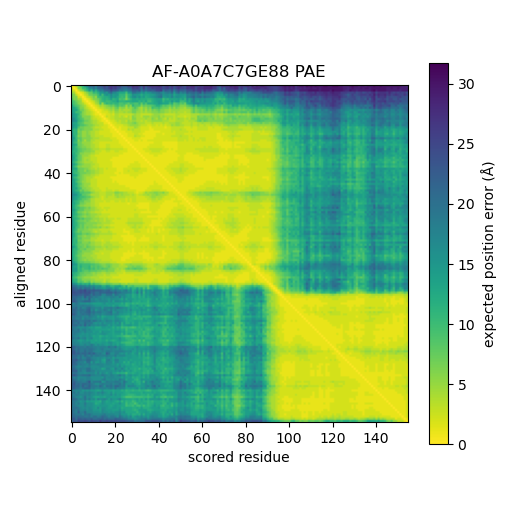L A O 1
ATOM 744 N N . ILE A 1 96 ? -7.473 -2.597 7.418 1.00 70.94 96 ILE A N 1
ATOM 745 C CA . ILE A 1 96 ? -8.626 -2.015 8.099 1.00 70.94 96 ILE A CA 1
ATOM 746 C C . ILE A 1 96 ? -9.271 -3.141 8.903 1.00 70.94 96 ILE A C 1
ATOM 748 O O . ILE A 1 96 ? -9.915 -4.031 8.344 1.00 70.94 96 ILE A O 1
ATOM 752 N N . LEU A 1 97 ? -9.039 -3.128 10.210 1.00 86.75 97 LEU A N 1
ATOM 753 C CA . LEU A 1 97 ? -9.679 -4.035 11.144 1.00 86.75 97 LEU A CA 1
ATOM 754 C C . LEU A 1 97 ? -11.026 -3.433 11.524 1.00 86.75 97 LEU A C 1
ATOM 756 O O . LEU A 1 97 ? -11.112 -2.436 12.234 1.00 86.75 97 LEU A O 1
ATOM 760 N N . VAL A 1 98 ? -12.095 -4.015 10.996 1.00 92.19 98 VAL A N 1
ATOM 761 C CA . VAL A 1 98 ? -13.438 -3.605 11.393 1.00 92.19 98 VAL A CA 1
ATOM 762 C C . VAL A 1 98 ? -13.644 -3.983 12.858 1.00 92.19 98 VAL A C 1
ATOM 764 O O . VAL A 1 98 ? -13.398 -5.118 13.257 1.00 92.19 98 VAL A O 1
ATOM 767 N N . GLY A 1 99 ? -14.033 -2.995 13.654 1.00 94.62 99 GLY A N 1
ATOM 768 C CA . GLY A 1 99 ? -14.120 -3.028 15.107 1.00 94.62 99 GLY A CA 1
ATOM 769 C C . GLY A 1 99 ? -12.894 -2.492 15.857 1.00 94.62 99 GLY A C 1
ATOM 770 O O . GLY A 1 99 ? -12.985 -2.301 17.065 1.00 94.62 99 GLY A O 1
ATOM 771 N N . ASP A 1 100 ? -11.775 -2.209 15.182 1.00 95.56 100 ASP A N 1
ATOM 772 C CA . ASP A 1 100 ? -10.640 -1.449 15.734 1.00 95.56 100 ASP A CA 1
ATOM 773 C C . ASP A 1 100 ? -10.925 0.035 15.506 1.00 95.56 100 ASP A C 1
ATOM 775 O O . ASP A 1 100 ? -10.580 0.616 14.481 1.00 95.56 100 ASP A O 1
ATOM 779 N N . VAL A 1 101 ? -11.676 0.644 16.412 1.00 96.25 101 VAL A N 1
ATOM 780 C CA . VAL A 1 101 ? -12.226 1.984 16.210 1.00 96.25 101 VAL A CA 1
ATOM 781 C C . VAL A 1 101 ? -11.117 3.026 16.200 1.00 96.25 101 VAL A C 1
ATOM 783 O O . VAL A 1 101 ? -11.173 3.928 15.372 1.00 96.25 101 VAL A O 1
ATOM 786 N N . ASN A 1 102 ? -10.085 2.905 17.039 1.00 93.94 102 ASN A N 1
ATOM 787 C CA . ASN A 1 102 ? -8.999 3.893 17.083 1.00 93.94 102 ASN A CA 1
ATOM 788 C C . ASN A 1 102 ? -7.898 3.668 16.022 1.00 93.94 102 ASN A C 1
ATOM 790 O O . ASN A 1 102 ? -7.044 4.542 15.847 1.00 93.94 102 ASN A O 1
ATOM 794 N N . GLY A 1 103 ? -7.930 2.540 15.304 1.00 91.19 103 GLY A N 1
ATOM 795 C CA . GLY A 1 103 ? -6.999 2.214 14.226 1.00 91.19 1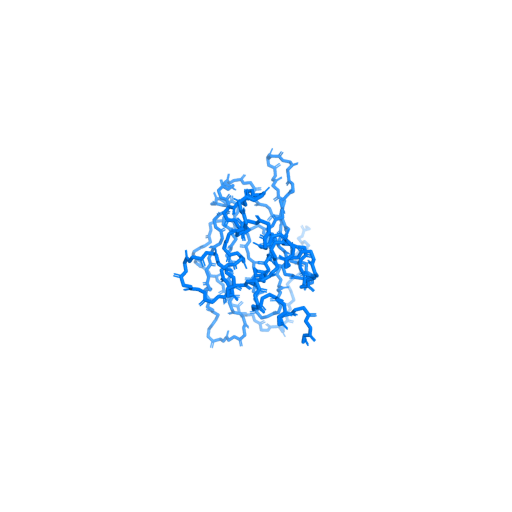03 GLY A CA 1
ATOM 796 C C . GLY A 1 103 ? -5.588 1.876 14.710 1.00 91.19 103 GLY A C 1
ATOM 797 O O . GLY A 1 103 ? -4.626 2.095 13.967 1.00 91.19 103 GLY A O 1
ATOM 798 N N . ASP A 1 104 ? -5.435 1.405 15.951 1.00 90.62 104 ASP A N 1
ATOM 799 C CA . ASP A 1 104 ? -4.130 1.065 16.531 1.00 90.62 104 ASP A CA 1
ATOM 800 C C . ASP A 1 104 ? -3.655 -0.364 16.208 1.00 90.62 104 ASP A C 1
ATOM 802 O O . ASP A 1 104 ? -2.517 -0.737 16.522 1.00 90.62 104 ASP A O 1
ATOM 806 N N . GLY A 1 105 ? -4.488 -1.134 15.506 1.00 88.94 105 GLY A N 1
ATOM 807 C CA . GLY A 1 105 ? -4.225 -2.494 15.060 1.00 88.94 105 GLY A CA 1
ATOM 808 C C . GLY A 1 105 ? -4.620 -3.570 16.073 1.00 88.94 105 GLY A C 1
ATOM 809 O O . GLY A 1 105 ? -4.301 -4.742 15.847 1.00 88.94 105 GLY A O 1
ATOM 810 N N . LEU A 1 106 ? -5.267 -3.215 17.189 1.00 90.75 106 LEU A N 1
ATOM 811 C CA . LEU A 1 106 ? -5.673 -4.141 18.245 1.00 90.75 106 LEU A CA 1
ATOM 812 C C . LEU A 1 106 ? -7.154 -3.969 18.597 1.00 90.75 106 LEU A C 1
ATOM 814 O O . LEU A 1 106 ? -7.637 -2.863 18.779 1.00 90.75 106 LEU A O 1
ATOM 818 N N . TYR A 1 107 ? -7.865 -5.076 18.827 1.00 95.31 107 TYR A N 1
ATOM 819 C CA . TYR A 1 107 ? -9.195 -5.010 19.439 1.00 95.31 107 TYR A CA 1
ATOM 820 C C . TYR A 1 107 ? -9.068 -4.850 20.952 1.00 95.31 107 TYR A C 1
ATOM 822 O O . TYR A 1 107 ? -8.601 -5.750 21.659 1.00 95.31 107 TYR A O 1
ATOM 830 N N . THR A 1 108 ? -9.497 -3.706 21.475 1.00 96.75 108 THR A N 1
ATOM 831 C CA . THR A 1 108 ? -9.413 -3.387 22.899 1.00 96.75 108 THR A CA 1
ATOM 832 C C . THR A 1 108 ? -10.720 -2.826 23.457 1.00 96.75 108 THR A C 1
ATOM 834 O O . THR A 1 108 ? -11.644 -2.427 22.753 1.00 96.75 108 THR A O 1
ATOM 837 N N . ILE A 1 109 ? -10.804 -2.730 24.788 1.00 97.25 109 ILE A N 1
ATOM 838 C CA . ILE A 1 109 ? -11.923 -2.035 25.438 1.00 97.25 109 ILE A CA 1
ATOM 839 C C . ILE A 1 109 ? -11.984 -0.545 25.061 1.00 97.25 109 ILE A C 1
ATOM 841 O O . ILE A 1 109 ? -13.032 0.072 25.240 1.00 97.25 109 ILE A O 1
ATOM 845 N N . MET A 1 110 ? -10.887 0.047 24.567 1.00 97.56 110 MET A N 1
ATOM 846 C CA . MET A 1 110 ? -10.909 1.428 24.086 1.00 97.56 110 MET A CA 1
ATOM 847 C C . MET A 1 110 ? -11.843 1.557 22.883 1.00 97.56 110 MET A C 1
ATOM 849 O O . MET A 1 110 ? -12.632 2.496 22.849 1.00 97.56 110 MET A O 1
ATOM 853 N N . ASP A 1 111 ? -11.843 0.580 21.979 1.00 97.75 111 ASP A N 1
ATOM 854 C CA . ASP A 1 111 ? -12.684 0.579 20.779 1.00 97.75 111 ASP A CA 1
ATOM 855 C C . ASP A 1 111 ? -14.168 0.512 21.130 1.00 97.75 111 ASP A C 1
ATOM 857 O O . ASP A 1 111 ? -14.982 1.296 20.642 1.00 97.75 111 ASP A O 1
ATOM 861 N N . VAL A 1 112 ? -14.505 -0.339 22.103 1.00 98.00 112 VAL A N 1
ATOM 862 C CA . VAL A 1 112 ? -15.855 -0.415 22.678 1.00 98.00 112 VAL A CA 1
ATOM 863 C C . VAL A 1 112 ? -16.269 0.928 23.283 1.00 98.00 112 VAL A C 1
ATOM 865 O O . VAL A 1 112 ? -17.399 1.379 23.091 1.00 98.00 112 VAL A O 1
ATOM 868 N N . VAL A 1 113 ? -15.374 1.567 24.045 1.00 97.88 113 VAL A N 1
ATOM 869 C CA . VAL A 1 113 ? -15.657 2.852 24.698 1.00 97.88 113 VAL A CA 1
ATOM 870 C C . VAL A 1 113 ? -15.855 3.959 23.663 1.00 97.88 113 VAL A C 1
ATOM 872 O O . VAL A 1 113 ? -16.792 4.739 23.821 1.00 97.88 113 VAL A O 1
ATOM 875 N N . LEU A 1 114 ? -15.029 4.019 22.617 1.00 97.88 114 LEU A N 1
ATOM 876 C CA . LEU A 1 114 ? -15.147 5.010 21.546 1.00 97.88 114 LEU A CA 1
ATOM 877 C C . LEU A 1 114 ? -16.456 4.835 20.769 1.00 97.88 114 LEU A C 1
ATOM 879 O O . LEU A 1 114 ? -17.222 5.794 20.663 1.00 97.88 114 LEU A O 1
ATOM 883 N N . CYS A 1 115 ? -16.775 3.614 20.325 1.00 97.81 115 CYS A N 1
ATOM 884 C CA . CYS A 1 115 ? -18.036 3.331 19.633 1.00 97.81 115 CYS A CA 1
ATOM 885 C C . CYS A 1 115 ? -19.248 3.691 20.505 1.00 97.81 115 CYS A C 1
ATOM 887 O O . CYS A 1 115 ? -20.170 4.370 20.058 1.00 97.81 115 CYS A O 1
ATOM 889 N N . ALA A 1 116 ? -19.232 3.320 21.790 1.00 98.06 116 ALA A N 1
ATOM 890 C CA . ALA A 1 116 ? -20.315 3.660 22.708 1.00 98.06 116 ALA A CA 1
ATOM 891 C C . ALA A 1 116 ? -20.442 5.177 22.944 1.00 98.06 116 ALA A C 1
ATOM 893 O O . ALA A 1 116 ? -21.559 5.680 23.065 1.00 98.06 116 ALA A O 1
ATOM 894 N N . GLN A 1 117 ? -19.331 5.919 23.009 1.00 98.31 117 GLN A N 1
ATOM 895 C CA . GLN A 1 117 ? -19.356 7.380 23.133 1.00 98.31 117 GLN A CA 1
ATOM 896 C C . GLN A 1 117 ? -19.980 8.042 21.904 1.00 98.31 117 GLN A C 1
ATOM 898 O O . GLN A 1 117 ? -20.808 8.939 22.076 1.00 98.31 117 GLN A O 1
ATOM 903 N N . TYR A 1 118 ? -19.655 7.565 20.702 1.00 97.88 118 TYR A N 1
ATOM 904 C CA . TYR A 1 118 ? -20.270 8.045 19.467 1.00 97.88 118 TYR A CA 1
ATOM 905 C C . TYR A 1 118 ? -21.777 7.770 19.443 1.00 97.88 118 TYR A C 1
ATOM 907 O O . TYR A 1 118 ? -22.568 8.697 19.276 1.00 97.88 118 TYR A O 1
ATOM 915 N N . VAL A 1 119 ? -22.196 6.533 19.738 1.00 97.44 119 VAL A N 1
ATOM 916 C CA . VAL A 1 119 ? -23.621 6.144 19.797 1.00 97.44 119 VAL A CA 1
ATOM 917 C C . VAL A 1 119 ? -24.397 6.974 20.834 1.00 97.44 119 VAL A C 1
ATOM 919 O O . VAL A 1 119 ? -25.575 7.279 20.652 1.00 97.44 119 VAL A O 1
ATOM 922 N N . MET A 1 120 ? -23.746 7.388 21.927 1.00 97.44 120 MET A N 1
ATOM 923 C CA . MET A 1 120 ? -24.333 8.275 22.942 1.00 97.44 120 MET A CA 1
ATOM 924 C C . MET A 1 120 ? -24.300 9.770 22.569 1.00 97.44 120 MET A C 1
ATOM 926 O O . MET A 1 120 ? -24.823 10.588 23.331 1.00 97.44 120 MET A O 1
ATOM 930 N N . GLY A 1 121 ? -23.689 10.148 21.444 1.00 96.38 121 GLY A N 1
ATOM 931 C CA . GLY A 1 121 ? -23.496 11.541 21.031 1.00 96.38 121 GLY A CA 1
ATOM 932 C C . GLY A 1 121 ? -22.510 12.313 21.915 1.00 96.38 121 GLY A C 1
ATOM 933 O O . GLY A 1 121 ? -22.630 13.529 22.063 1.00 96.38 121 GLY A O 1
ATOM 934 N N . LEU A 1 122 ? -21.581 11.606 22.563 1.00 96.69 122 LEU A N 1
ATOM 935 C CA . LEU A 1 122 ? -20.559 12.174 23.448 1.00 96.69 122 LEU A CA 1
ATOM 936 C C . LEU A 1 122 ? -19.238 12.463 22.723 1.00 96.69 122 LEU A C 1
ATOM 938 O O . LEU A 1 122 ? -18.438 13.247 23.235 1.00 96.69 122 LEU A O 1
ATOM 942 N N . SER A 1 123 ? -19.019 11.851 21.558 1.00 94.50 123 SER A N 1
ATOM 943 C CA . SER A 1 123 ? -17.863 12.077 20.689 1.00 94.50 123 SER A CA 1
ATOM 944 C C . SER A 1 123 ? -18.282 12.105 19.221 1.00 94.50 123 SER A C 1
ATOM 946 O O . SER A 1 123 ? -19.282 11.502 18.836 1.00 94.50 123 SER A O 1
ATOM 948 N N . GLU A 1 124 ? -17.501 12.810 18.410 1.00 95.44 124 GLU A N 1
ATOM 949 C CA . GLU A 1 124 ? -17.547 12.707 16.951 1.00 95.44 124 GLU A CA 1
ATOM 950 C C . GLU A 1 124 ? -16.430 11.764 16.492 1.00 95.44 124 GLU A C 1
ATOM 952 O O . GLU A 1 124 ? -15.442 11.595 17.210 1.00 95.44 124 GLU A O 1
ATOM 957 N N . MET A 1 125 ? -16.617 11.159 15.323 1.00 95.19 125 MET A N 1
ATOM 958 C CA . MET A 1 125 ? -15.670 10.252 14.677 1.00 95.19 125 MET A CA 1
ATOM 959 C C . MET A 1 125 ? -15.337 10.770 13.279 1.00 95.19 125 MET A C 1
ATOM 961 O O . MET A 1 125 ? -16.188 11.403 12.643 1.00 95.19 125 MET A O 1
ATOM 965 N N . ASP A 1 126 ? -14.121 10.514 12.807 1.00 94.44 126 ASP A N 1
ATOM 966 C CA . ASP A 1 126 ? -13.755 10.744 11.408 1.00 94.44 126 ASP A CA 1
ATOM 967 C C . ASP A 1 126 ? -14.306 9.653 10.465 1.00 94.44 126 ASP A C 1
ATOM 969 O O . ASP A 1 126 ? -14.956 8.697 10.890 1.00 94.44 126 ASP A O 1
ATOM 973 N N . GLU A 1 127 ? -14.111 9.823 9.154 1.00 91.62 127 GLU A N 1
ATOM 974 C CA . GLU A 1 127 ? -14.639 8.886 8.150 1.00 91.62 127 GLU A CA 1
ATOM 975 C C . GLU A 1 127 ? -14.064 7.468 8.302 1.00 91.62 127 GLU A C 1
ATOM 977 O O . GLU A 1 127 ? -14.788 6.492 8.090 1.00 91.62 127 GLU A O 1
ATOM 982 N N . ASP A 1 128 ? -12.799 7.342 8.708 1.00 90.69 128 ASP A N 1
ATOM 983 C CA . ASP A 1 128 ? -12.147 6.046 8.861 1.00 90.69 128 ASP A CA 1
ATOM 984 C C . ASP A 1 128 ? -12.607 5.353 10.155 1.00 90.69 128 ASP A C 1
ATOM 986 O O . ASP A 1 128 ? -12.829 4.141 10.164 1.00 90.69 128 ASP A O 1
ATOM 990 N N . GLU A 1 129 ? -12.783 6.109 11.243 1.00 95.25 129 GLU A N 1
ATOM 991 C CA . GLU A 1 129 ? -13.356 5.629 12.506 1.00 95.25 129 GLU A CA 1
ATOM 992 C C . GLU A 1 129 ? -14.802 5.152 12.322 1.00 95.25 129 GLU A C 1
ATOM 994 O O . GLU A 1 129 ? -15.160 4.087 12.827 1.00 95.25 129 GLU A O 1
ATOM 999 N N . LEU A 1 130 ? -15.623 5.882 11.556 1.00 95.25 130 LEU A N 1
ATOM 1000 C CA . LEU A 1 130 ? -16.988 5.462 11.222 1.00 95.25 130 LEU A CA 1
ATOM 1001 C C . LEU A 1 130 ? -16.988 4.159 10.423 1.00 95.25 130 LEU A C 1
ATOM 1003 O O . LEU A 1 130 ? -17.709 3.229 10.767 1.00 95.25 130 LEU A O 1
ATOM 1007 N N . TYR A 1 131 ? -16.138 4.061 9.400 1.00 93.25 131 TYR A N 1
ATOM 1008 C CA . TYR A 1 131 ? -16.038 2.852 8.586 1.00 93.25 131 TYR A CA 1
ATOM 1009 C C . TYR A 1 131 ? -15.602 1.629 9.405 1.00 93.25 131 TYR A C 1
ATOM 1011 O O . TYR A 1 131 ? -16.115 0.532 9.202 1.00 93.25 131 TYR A O 1
ATOM 1019 N N . ARG A 1 132 ? -14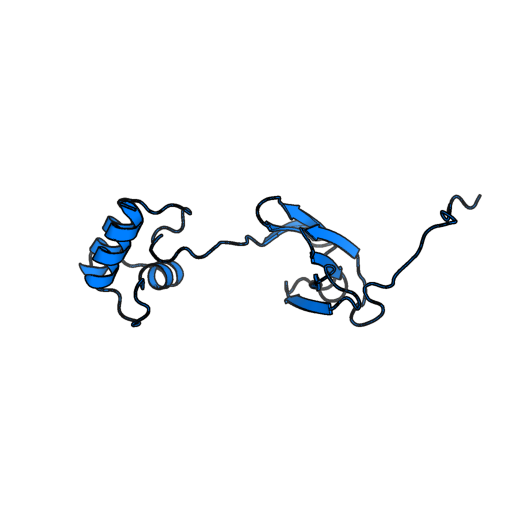.665 1.800 10.347 1.00 94.94 132 ARG A N 1
ATOM 1020 C CA . ARG A 1 132 ? -14.250 0.716 11.252 1.00 94.94 132 ARG A CA 1
ATOM 1021 C C . ARG A 1 132 ? -15.302 0.399 12.310 1.00 94.94 132 ARG A C 1
ATOM 1023 O O . ARG A 1 132 ? -15.315 -0.726 12.795 1.00 94.94 132 ARG A O 1
ATOM 1030 N N . SER A 1 133 ? -16.155 1.353 12.669 1.00 96.81 133 SER A N 1
ATOM 1031 C CA . SER A 1 133 ? -17.196 1.157 13.681 1.00 96.81 133 SER A CA 1
ATOM 1032 C C . SER A 1 133 ? -18.415 0.398 13.155 1.00 96.81 133 SER A C 1
ATOM 1034 O O . SER A 1 133 ? -19.098 -0.207 13.966 1.00 96.81 133 SER A O 1
ATOM 1036 N N . ASP A 1 134 ? -18.690 0.403 11.845 1.00 97.06 134 ASP A N 1
ATOM 1037 C CA . ASP A 1 134 ? -19.805 -0.345 11.233 1.00 97.06 134 ASP A CA 1
ATOM 1038 C C . ASP A 1 134 ? -19.425 -1.828 11.085 1.00 97.06 134 ASP A C 1
ATOM 1040 O O . ASP A 1 134 ? -18.916 -2.273 10.051 1.00 97.06 134 ASP A O 1
ATOM 1044 N N . VAL A 1 135 ? -19.600 -2.605 12.156 1.00 96.56 135 VAL A N 1
ATOM 1045 C CA . VAL A 1 135 ? -19.109 -3.990 12.211 1.00 96.56 135 VAL A CA 1
ATOM 1046 C C . VAL A 1 135 ? -20.028 -4.955 11.476 1.00 96.56 135 VAL A C 1
ATOM 1048 O O . VAL A 1 135 ? -19.579 -5.998 10.984 1.00 96.56 135 VAL A O 1
ATOM 1051 N N . ASN A 1 136 ? -21.314 -4.625 11.380 1.00 95.81 136 ASN A N 1
ATOM 1052 C CA . ASN A 1 136 ? -22.298 -5.453 10.693 1.00 95.81 136 ASN A CA 1
ATOM 1053 C C . ASN A 1 136 ? -22.535 -5.041 9.220 1.00 95.81 136 ASN A C 1
ATOM 1055 O O . ASN A 1 136 ? -23.185 -5.802 8.493 1.00 95.81 136 ASN A O 1
ATOM 1059 N N . TYR A 1 137 ? -21.953 -3.922 8.777 1.00 95.31 137 TYR A N 1
ATOM 1060 C CA . TYR A 1 137 ? -22.064 -3.338 7.438 1.00 95.31 137 TYR A CA 1
ATOM 1061 C C . TYR A 1 137 ? -23.493 -2.948 7.036 1.00 95.31 137 TYR A C 1
ATOM 1063 O O . TYR A 1 137 ? -23.883 -3.127 5.873 1.00 95.31 137 TYR A O 1
ATOM 1071 N N . ASP A 1 138 ? -24.300 -2.464 7.978 1.00 96.94 138 ASP A N 1
ATOM 1072 C CA . ASP A 1 138 ? -25.657 -1.985 7.699 1.00 96.94 138 ASP A CA 1
ATOM 1073 C C . ASP A 1 138 ? -25.725 -0.479 7.391 1.00 96.94 138 ASP A C 1
ATOM 1075 O O . ASP A 1 138 ? -26.728 -0.012 6.835 1.00 96.94 138 ASP A O 1
ATOM 1079 N N . GLY A 1 139 ? -24.620 0.239 7.612 1.00 95.12 139 GLY A N 1
ATOM 1080 C CA . GLY A 1 139 ? -24.457 1.657 7.318 1.00 95.12 139 GLY A CA 1
ATOM 1081 C C . GLY A 1 139 ? -24.861 2.603 8.450 1.00 95.12 139 GLY A C 1
ATOM 1082 O O . GLY A 1 139 ? -24.698 3.813 8.274 1.00 95.12 139 GLY A O 1
ATOM 1083 N N . ASP A 1 140 ? -25.358 2.096 9.581 1.00 96.38 140 ASP A N 1
ATOM 1084 C CA . ASP A 1 140 ? -25.683 2.871 10.778 1.00 96.38 140 ASP A CA 1
ATOM 1085 C C . ASP A 1 140 ? -24.792 2.420 11.949 1.00 96.38 140 ASP A C 1
ATOM 1087 O O . ASP A 1 140 ? -24.731 1.245 12.269 1.00 96.38 140 ASP A O 1
ATOM 1091 N N . ILE A 1 141 ? -24.136 3.355 12.651 1.00 97.81 141 ILE A N 1
ATOM 1092 C CA . ILE A 1 141 ? -23.364 3.009 13.859 1.00 97.81 141 ILE A CA 1
ATOM 1093 C C . ILE A 1 141 ? -24.295 3.004 15.068 1.00 97.81 141 ILE A C 1
ATOM 1095 O O . ILE A 1 141 ? -24.730 4.069 15.530 1.00 97.81 141 ILE A O 1
ATOM 1099 N N . ASP A 1 142 ? -24.592 1.822 15.605 1.00 97.62 142 ASP A N 1
ATOM 1100 C CA . ASP A 1 142 ? -25.513 1.668 16.725 1.00 97.62 142 ASP A CA 1
ATOM 1101 C C . ASP A 1 142 ? -25.025 0.701 17.825 1.00 97.62 142 ASP A C 1
ATOM 1103 O O . ASP A 1 142 ? -23.847 0.370 17.968 1.00 97.62 142 ASP A O 1
ATOM 1107 N N . VAL A 1 143 ? -25.927 0.325 18.737 1.00 97.62 143 VAL A N 1
ATOM 1108 C CA . VAL A 1 143 ? -25.585 -0.550 19.867 1.00 97.62 143 VAL A CA 1
ATOM 1109 C C . VAL A 1 143 ? -25.205 -1.971 19.430 1.00 97.62 143 VAL A C 1
ATOM 1111 O O . VAL A 1 143 ? -24.528 -2.670 20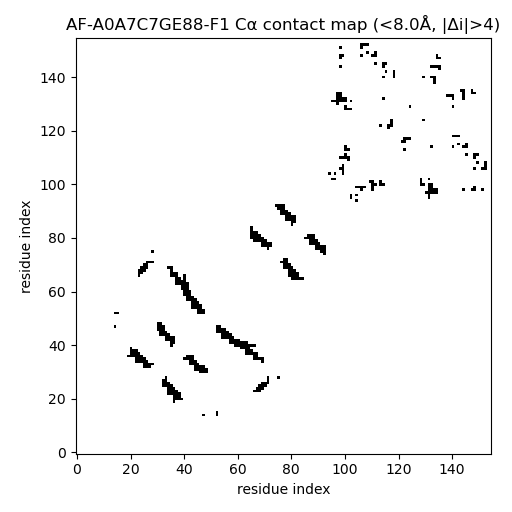.184 1.00 97.62 143 VAL A O 1
ATOM 1114 N N . LEU A 1 144 ? -25.648 -2.423 18.256 1.00 98.12 144 LEU A N 1
ATOM 1115 C CA . LEU A 1 144 ? -25.285 -3.720 17.698 1.00 98.12 144 LEU A CA 1
ATOM 1116 C C . LEU A 1 144 ? -23.798 -3.753 17.359 1.00 98.12 144 LEU A C 1
ATOM 1118 O O . LEU A 1 144 ? -23.142 -4.730 17.721 1.00 98.12 144 LEU A O 1
ATOM 1122 N N . ASP A 1 145 ? -23.249 -2.683 16.788 1.00 98.44 145 ASP A N 1
ATOM 1123 C CA . ASP A 1 145 ? -21.812 -2.578 16.526 1.00 98.44 145 ASP A CA 1
ATOM 1124 C C . ASP A 1 145 ? -21.004 -2.635 17.811 1.00 98.44 145 ASP A C 1
ATOM 1126 O O . ASP A 1 145 ? -20.071 -3.427 17.926 1.00 98.44 145 ASP A O 1
ATOM 1130 N N . VAL A 1 146 ? -21.429 -1.898 18.843 1.00 98.00 146 VAL A N 1
ATOM 1131 C CA . VAL A 1 146 ? -20.780 -1.944 20.162 1.00 98.00 146 VAL A CA 1
ATOM 1132 C C . VAL A 1 146 ? -20.718 -3.381 20.694 1.00 98.00 146 VAL A C 1
ATOM 1134 O O . VAL A 1 146 ? -19.698 -3.792 21.248 1.00 98.00 146 VAL A O 1
ATOM 1137 N N . LEU A 1 147 ? -21.789 -4.167 20.533 1.00 97.62 147 LEU A N 1
ATOM 1138 C CA . LEU A 1 147 ? -21.817 -5.566 20.968 1.00 97.62 147 LEU A CA 1
ATOM 1139 C C . LEU A 1 147 ? -20.898 -6.465 20.132 1.00 97.62 147 LEU A C 1
ATOM 1141 O O . LEU A 1 147 ? -20.279 -7.368 20.695 1.00 97.62 147 LEU A O 1
ATOM 1145 N N . LEU A 1 148 ? -20.792 -6.225 18.825 1.00 97.94 148 LEU A N 1
ATOM 1146 C CA . LEU A 1 148 ? -19.883 -6.967 17.951 1.00 97.94 148 LEU A CA 1
ATOM 1147 C C . LEU A 1 148 ? -18.417 -6.646 18.258 1.00 97.94 148 LEU A C 1
ATOM 1149 O O . LEU A 1 148 ? -17.602 -7.562 18.332 1.00 97.94 148 LEU A O 1
ATOM 1153 N N . ILE A 1 149 ? -18.090 -5.385 18.548 1.00 97.62 149 ILE A N 1
ATOM 1154 C CA . ILE A 1 149 ? -16.747 -4.992 18.999 1.00 97.62 149 ILE A CA 1
ATOM 1155 C C . ILE A 1 149 ? -16.415 -5.670 20.332 1.00 97.62 149 ILE A C 1
ATOM 1157 O O . ILE A 1 149 ? -15.316 -6.188 20.504 1.00 97.62 149 ILE A O 1
ATOM 1161 N N . VAL A 1 150 ? -17.364 -5.742 21.273 1.00 97.81 150 VAL A N 1
ATOM 1162 C CA . VAL A 1 150 ? -17.157 -6.493 22.525 1.00 97.81 150 VAL A CA 1
ATOM 1163 C C . VAL A 1 150 ? -16.812 -7.957 22.247 1.00 97.81 150 VAL A C 1
ATOM 1165 O O . VAL A 1 150 ? -15.925 -8.487 22.912 1.00 97.81 150 VAL A O 1
ATOM 1168 N N . ASP A 1 151 ? -17.475 -8.597 21.280 1.00 97.56 151 ASP A N 1
ATOM 1169 C CA . ASP A 1 151 ? -17.187 -9.983 20.889 1.00 97.56 151 ASP A CA 1
ATOM 1170 C C . ASP A 1 151 ? -15.775 -10.136 20.291 1.00 97.56 151 ASP A C 1
ATOM 1172 O O . ASP A 1 151 ? -15.080 -11.099 20.610 1.00 97.56 151 ASP A O 1
ATOM 1176 N N . LEU A 1 152 ? -15.307 -9.155 19.510 1.00 95.62 152 LEU A N 1
ATOM 1177 C CA . LEU A 1 152 ? -13.938 -9.113 18.973 1.00 95.62 152 LEU A CA 1
ATOM 1178 C C . LEU A 1 152 ? -12.867 -8.941 20.061 1.00 95.62 152 LEU A C 1
ATOM 1180 O O . LEU A 1 152 ? -11.763 -9.454 19.925 1.00 95.62 152 LEU A O 1
ATOM 1184 N N . VAL A 1 153 ? -13.177 -8.235 21.150 1.00 95.81 153 VAL A N 1
ATOM 1185 C CA . VAL A 1 153 ? -12.234 -8.015 22.263 1.00 95.81 153 VAL A CA 1
ATOM 1186 C C . VAL A 1 153 ? -12.065 -9.262 23.138 1.00 95.81 153 VAL A C 1
ATOM 1188 O O . VAL A 1 153 ? -11.029 -9.431 23.785 1.00 95.81 153 VAL A O 1
ATOM 1191 N N . ILE A 1 154 ? -13.090 -10.117 23.225 1.00 94.19 154 ILE A N 1
ATOM 1192 C CA . ILE A 1 154 ? -13.108 -11.262 24.152 1.00 94.19 154 ILE A CA 1
ATOM 1193 C C . ILE A 1 154 ? -12.747 -12.610 23.512 1.00 94.19 154 ILE A C 1
ATOM 1195 O O . ILE A 1 154 ? -12.536 -13.565 24.267 1.00 94.19 154 ILE A O 1
ATOM 1199 N N . ASN A 1 155 ? -12.675 -12.702 22.180 1.00 81.94 155 ASN A N 1
ATOM 1200 C CA . ASN A 1 155 ? -12.358 -13.930 21.435 1.00 81.94 155 ASN A CA 1
ATOM 1201 C C . ASN A 1 155 ? -11.035 -13.822 20.673 1.00 81.94 155 ASN A C 1
ATOM 1203 O O . ASN A 1 155 ? -10.344 -14.866 20.592 1.00 81.94 155 ASN A O 1
#

Secondary structure (DSSP, 8-state):
--------S-----S-SSS-SSEEEEEEETTEEEEEETTT-EEEEEE-SSSS-EEEEEEE-S-TTTEEEEEE-TTS-EEEEETTT--EEEE------TT-SS-SSS--HHHHHHHHHHHTTS----HHHHHHH-SS-SS---HHHHHHHHHHHH-

Sequence (155 aa):
MNRYWRMSGTDWNVVADSGLTNPTGLDIYEDRLLVSDYANGDIIVYDISQDPVVELGRIATGLSNEIMGLKVSPEGDIWYVCSNANELYQITVTVILVGDVNGDGLYTIMDVVLCAQYVMGLSEMDEDELYRSDVNYDGDIDVLDVLLIVDLVIN

Radius of gyration: 22.12 Å; Cα contacts (8 Å, |Δi|>4): 267; chains: 1; bounding box: 64×37×48 Å

Solvent-accessible surface area (backbone atoms only — not comparable to full-atom values): 9140 Å² total; per-residue (Å²): 141,80,92,76,81,80,87,78,96,69,91,85,82,83,77,75,94,67,101,69,88,38,72,58,18,59,39,74,56,87,54,30,42,38,35,26,20,17,60,67,15,32,38,38,33,28,38,61,79,49,88,78,53,44,80,76,48,69,47,79,70,79,41,53,66,25,36,31,50,44,45,66,47,100,83,59,29,39,35,38,36,29,67,78,80,72,44,78,48,75,49,75,67,72,79,83,48,66,30,23,32,82,69,82,83,56,61,42,73,64,23,34,51,51,47,47,32,39,62,68,69,74,46,88,72,55,76,67,32,48,59,13,37,33,59,81,71,80,84,64,74,46,72,66,26,34,53,50,27,48,52,59,50,76,109

Mean predicted aligned error: 9.12 Å

pLDDT: mean 92.43, std 9.01, range [43.91, 98.44]

Nearest PDB structures (foldseek):
  2ccl-assembly2_D  TM=9.432E-01  e=3.540E-03  Acetivibrio thermocellus
  1ohz-assembly1_B  TM=9.736E-01  e=2.327E-02  Acetivibrio thermocellus
  8x39-assembly1_B  TM=9.455E-01  e=4.445E-02  Acetivibrio thermocellus DSM 1313
  7cgz-assembly1_A  TM=8.086E-01  e=3.287E-01  Serratia sp. FS14
  2g8s-assembly2_B  TM=7.440E-01  e=2.177E-01  Escherichia coli K-12